Protein AF-A0A1C7MZ41-F1 (afdb_monomer)

Structure (mmCIF, N/CA/C/O backbone):
data_AF-A0A1C7MZ41-F1
#
_entry.id   AF-A0A1C7MZ41-F1
#
loop_
_atom_site.group_PDB
_atom_site.id
_atom_site.type_symbol
_atom_site.label_atom_id
_atom_site.label_alt_id
_atom_site.label_comp_id
_atom_site.label_asym_id
_atom_site.label_entity_id
_atom_site.label_seq_id
_atom_site.pdbx_PDB_ins_code
_atom_site.Cartn_x
_atom_site.Cartn_y
_atom_site.Cartn_z
_atom_site.occupancy
_atom_site.B_iso_or_equiv
_atom_site.auth_seq_id
_atom_site.auth_comp_id
_atom_site.auth_asym_id
_atom_site.auth_atom_id
_atom_site.pdbx_PDB_model_num
ATOM 1 N N . ASN A 1 1 ? 19.042 -14.635 2.822 1.00 81.94 1 ASN A N 1
ATOM 2 C CA . ASN A 1 1 ? 17.900 -14.000 3.527 1.00 81.94 1 ASN A CA 1
ATOM 3 C C . ASN A 1 1 ? 16.564 -14.672 3.212 1.00 81.94 1 ASN A C 1
ATOM 5 O O . ASN A 1 1 ? 16.225 -14.800 2.037 1.00 81.94 1 ASN A O 1
ATOM 9 N N . PRO A 1 2 ? 15.779 -15.072 4.234 1.00 91.94 2 PRO A N 1
ATOM 10 C CA . PRO A 1 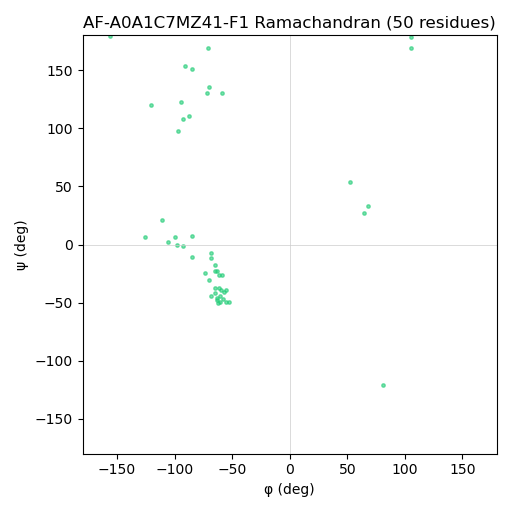2 ? 14.524 -15.825 4.069 1.00 91.94 2 PRO A CA 1
ATOM 11 C C . PRO 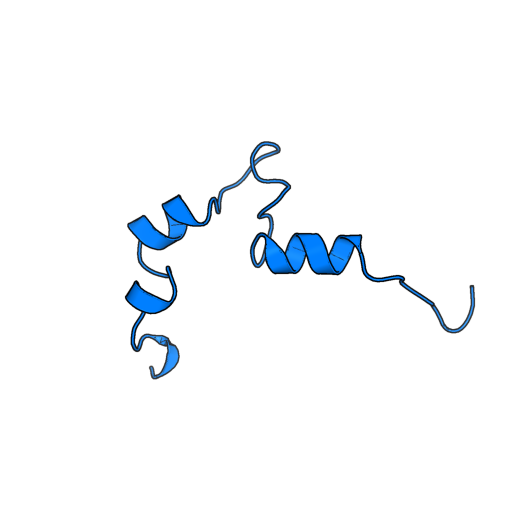A 1 2 ? 13.431 -15.066 3.294 1.00 91.94 2 PRO A C 1
ATOM 13 O O . PRO A 1 2 ? 12.574 -15.681 2.664 1.00 91.94 2 PRO A O 1
ATOM 16 N N . VAL A 1 3 ? 13.493 -13.732 3.253 1.00 95.56 3 VAL A N 1
ATOM 17 C CA . VAL A 1 3 ? 12.505 -12.863 2.586 1.00 95.56 3 VAL A CA 1
ATOM 18 C C . VAL A 1 3 ? 12.492 -12.960 1.057 1.00 95.56 3 VAL A C 1
ATOM 20 O O . VAL A 1 3 ? 11.561 -12.458 0.427 1.00 95.56 3 VAL A O 1
ATOM 23 N N . HIS A 1 4 ? 13.485 -13.598 0.431 1.00 96.19 4 HIS A N 1
ATOM 24 C CA . HIS A 1 4 ? 13.579 -13.739 -1.028 1.00 96.19 4 HIS A CA 1
ATOM 25 C C . HIS A 1 4 ? 13.103 -15.101 -1.557 1.00 96.19 4 HIS A C 1
ATOM 27 O O . HIS A 1 4 ? 13.178 -15.337 -2.758 1.00 96.19 4 HIS A O 1
ATOM 33 N N . LYS A 1 5 ? 12.538 -15.970 -0.710 1.00 96.44 5 LYS A N 1
ATOM 34 C CA . LYS A 1 5 ? 11.929 -17.236 -1.155 1.00 96.44 5 LYS A CA 1
ATOM 35 C C . LYS A 1 5 ? 10.633 -16.980 -1.935 1.00 96.44 5 LYS A C 1
ATOM 37 O O . LYS A 1 5 ? 9.826 -16.161 -1.504 1.00 96.44 5 LYS A O 1
ATOM 42 N N . ARG A 1 6 ? 10.410 -17.651 -3.066 1.00 96.25 6 ARG A N 1
ATOM 43 C CA . ARG A 1 6 ? 9.178 -17.546 -3.877 1.00 96.25 6 ARG A CA 1
ATOM 44 C C . ARG A 1 6 ? 8.779 -16.107 -4.254 1.00 96.25 6 ARG A C 1
ATOM 46 O O . ARG A 1 6 ? 7.712 -15.607 -3.887 1.00 96.25 6 ARG A O 1
ATOM 53 N N . ARG A 1 7 ? 9.692 -15.346 -4.866 1.00 96.88 7 ARG A N 1
ATOM 54 C CA . ARG A 1 7 ? 9.437 -13.939 -5.261 1.00 96.88 7 ARG A CA 1
ATOM 55 C C . ARG A 1 7 ? 8.453 -13.829 -6.421 1.00 96.88 7 ARG A C 1
ATOM 57 O O . ARG A 1 7 ? 7.730 -12.837 -6.498 1.00 96.88 7 ARG A O 1
ATOM 64 N N . GLU A 1 8 ? 8.439 -14.829 -7.287 1.00 95.38 8 GLU A N 1
ATOM 65 C CA . GLU A 1 8 ? 7.535 -15.007 -8.418 1.00 95.38 8 GLU A CA 1
ATOM 66 C C . GLU A 1 8 ? 6.076 -15.088 -7.959 1.00 95.38 8 GLU A C 1
ATOM 68 O O . GLU A 1 8 ? 5.268 -14.274 -8.400 1.00 95.38 8 GLU A O 1
ATOM 73 N N . ALA A 1 9 ? 5.770 -15.919 -6.956 1.00 95.69 9 ALA A N 1
ATOM 74 C CA . ALA A 1 9 ? 4.428 -16.018 -6.375 1.00 95.69 9 ALA A CA 1
ATOM 75 C C . ALA A 1 9 ? 3.963 -14.724 -5.672 1.00 95.69 9 ALA A C 1
ATOM 77 O O . ALA A 1 9 ? 2.771 -14.480 -5.517 1.00 95.69 9 ALA A O 1
ATOM 78 N N . ARG A 1 10 ? 4.904 -13.871 -5.245 1.00 94.62 10 ARG A N 1
ATOM 79 C CA . ARG A 1 10 ? 4.628 -12.609 -4.531 1.00 94.62 10 ARG A CA 1
ATOM 80 C C . ARG A 1 10 ? 4.650 -11.371 -5.435 1.00 94.62 10 ARG A C 1
ATOM 82 O O . ARG A 1 10 ? 4.483 -10.254 -4.948 1.00 94.62 10 ARG A O 1
ATOM 89 N N . GLY A 1 11 ? 4.914 -11.531 -6.734 1.00 94.69 11 GLY A N 1
ATOM 90 C CA . GLY A 1 11 ? 5.018 -10.411 -7.675 1.00 94.69 11 GLY A CA 1
ATOM 91 C C . GLY A 1 11 ? 6.192 -9.460 -7.389 1.00 94.69 11 GLY A C 1
ATOM 92 O O . GLY A 1 11 ? 6.124 -8.266 -7.697 1.00 94.69 11 GLY A O 1
ATOM 93 N N . LEU A 1 12 ? 7.268 -9.958 -6.769 1.00 94.75 12 LEU A N 1
ATOM 94 C CA . LEU A 1 12 ? 8.455 -9.165 -6.417 1.00 94.75 12 LEU A CA 1
ATOM 95 C C . LEU A 1 12 ? 9.554 -9.199 -7.489 1.00 94.75 12 LEU A C 1
ATOM 97 O O . LEU A 1 12 ? 10.588 -8.560 -7.301 1.00 94.75 12 LEU A O 1
ATOM 101 N N . THR A 1 13 ? 9.355 -9.931 -8.587 1.00 95.94 13 THR A N 1
ATOM 102 C CA . THR A 1 13 ? 10.205 -9.879 -9.789 1.00 95.94 13 THR A CA 1
ATOM 103 C C . THR A 1 13 ? 9.998 -8.560 -10.546 1.00 95.94 13 THR A C 1
ATOM 105 O O . THR A 1 13 ? 9.070 -7.806 -10.247 1.00 95.94 13 THR A O 1
ATOM 108 N N . ALA A 1 14 ? 10.842 -8.256 -11.538 1.00 95.12 14 ALA A N 1
ATOM 109 C CA . ALA A 1 14 ? 10.688 -7.049 -12.359 1.00 95.12 14 ALA A CA 1
ATOM 110 C C . ALA A 1 14 ? 9.317 -7.006 -13.065 1.00 95.12 14 ALA A C 1
ATOM 112 O O . ALA A 1 14 ? 8.592 -6.013 -12.970 1.00 95.12 14 ALA A O 1
ATOM 113 N N . VAL A 1 15 ? 8.922 -8.128 -13.676 1.00 96.38 15 VAL A N 1
ATOM 114 C CA . VAL A 1 15 ? 7.614 -8.301 -14.327 1.00 96.38 15 VAL A CA 1
ATOM 115 C C . VAL A 1 15 ? 6.475 -8.180 -13.312 1.00 96.38 15 VAL A C 1
ATOM 117 O O . VAL A 1 15 ? 5.528 -7.425 -13.530 1.00 96.38 15 VAL A O 1
ATOM 120 N N . GLY A 1 16 ? 6.596 -8.836 -12.152 1.00 95.19 16 GLY A N 1
ATOM 121 C CA . GLY A 1 16 ? 5.595 -8.751 -11.087 1.00 95.19 16 GLY A CA 1
ATOM 122 C C . GLY A 1 16 ? 5.419 -7.331 -10.540 1.00 95.19 16 GLY A C 1
ATOM 123 O O . GLY A 1 16 ? 4.301 -6.893 -10.280 1.00 95.19 16 GLY A O 1
ATOM 124 N N . LYS A 1 17 ? 6.505 -6.558 -10.417 1.00 93.75 17 LYS A N 1
ATOM 125 C C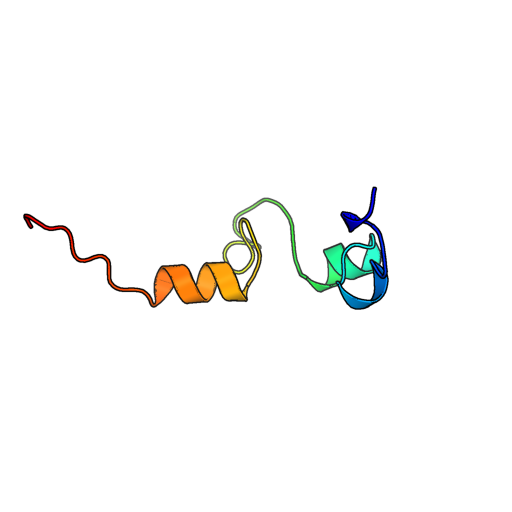A . LYS A 1 17 ? 6.450 -5.146 -10.011 1.00 93.75 17 LYS A CA 1
ATOM 126 C C . LYS A 1 17 ? 5.713 -4.285 -11.042 1.00 93.75 17 LYS A C 1
ATOM 128 O O . LYS A 1 17 ? 4.909 -3.446 -10.634 1.00 9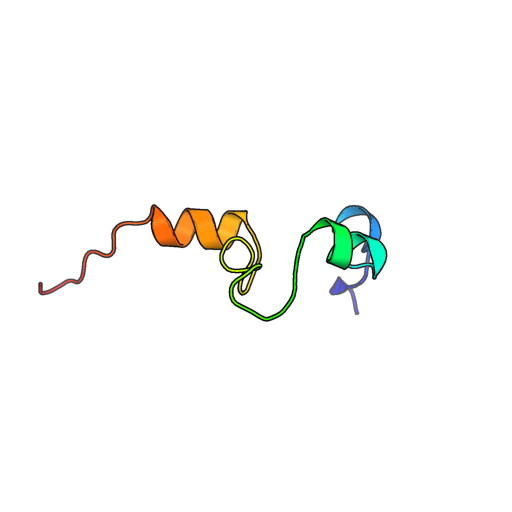3.75 17 LYS A O 1
ATOM 133 N N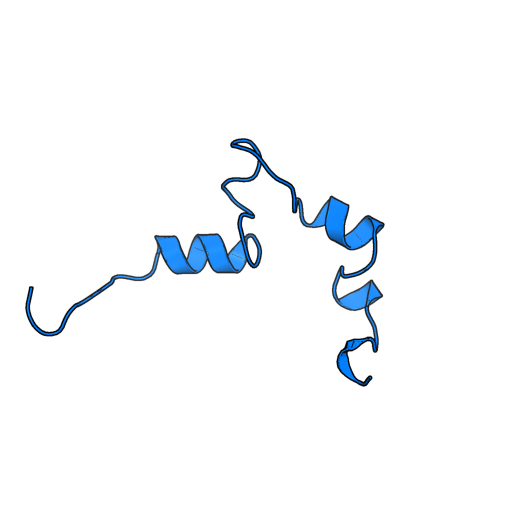 . LYS A 1 18 ? 5.959 -4.505 -12.342 1.00 93.56 18 LYS A N 1
ATOM 134 C CA . LYS A 1 18 ? 5.268 -3.804 -13.439 1.00 93.56 18 LYS A CA 1
ATOM 135 C C . LYS A 1 18 ? 3.769 -4.114 -13.431 1.00 93.56 18 LYS A C 1
ATOM 137 O O . LYS A 1 18 ? 2.970 -3.185 -13.441 1.00 93.56 18 LYS A O 1
ATOM 142 N N . SER A 1 19 ? 3.401 -5.392 -13.309 1.00 94.25 19 SER A N 1
ATOM 143 C CA . SER A 1 19 ? 2.000 -5.841 -13.227 1.00 94.25 19 SER A CA 1
ATOM 144 C C . SER A 1 19 ? 1.253 -5.242 -12.024 1.00 94.25 19 SER A C 1
ATOM 146 O O . SER A 1 19 ? 0.124 -4.777 -12.152 1.00 94.25 19 SER A O 1
ATOM 148 N N . ARG A 1 20 ? 1.911 -5.127 -10.862 1.00 93.94 20 ARG A N 1
ATOM 149 C CA . ARG A 1 20 ? 1.339 -4.469 -9.670 1.00 93.94 20 ARG A CA 1
ATOM 150 C C . ARG A 1 20 ? 1.159 -2.949 -9.803 1.00 93.94 20 ARG A C 1
ATOM 152 O O . ARG A 1 20 ? 0.596 -2.334 -8.898 1.00 93.94 20 ARG A O 1
ATOM 159 N N . GLY A 1 21 ? 1.645 -2.335 -10.883 1.00 93.56 21 GLY A N 1
ATOM 160 C CA . GLY A 1 21 ? 1.456 -0.912 -11.161 1.00 93.56 21 GLY A CA 1
ATOM 161 C C . GLY A 1 21 ? 2.192 0.010 -10.188 1.00 93.56 21 GLY A C 1
ATOM 162 O O . GLY A 1 21 ? 1.681 1.073 -9.856 1.00 93.56 21 GLY A O 1
ATOM 163 N N . HIS A 1 22 ? 3.362 -0.382 -9.679 1.00 92.38 22 HIS A N 1
ATOM 164 C CA . HIS A 1 22 ? 4.155 0.472 -8.789 1.00 92.38 22 HIS A CA 1
ATOM 165 C C . HIS A 1 22 ? 5.090 1.387 -9.576 1.00 92.38 22 HIS A C 1
ATOM 167 O O . HIS A 1 22 ? 6.094 0.926 -10.123 1.00 92.38 22 HIS A O 1
ATOM 173 N N . ASN A 1 23 ? 4.806 2.688 -9.571 1.00 92.81 23 ASN A N 1
ATOM 174 C CA . ASN A 1 23 ? 5.692 3.707 -10.126 1.00 92.81 23 ASN A CA 1
ATOM 175 C C . ASN A 1 23 ? 5.421 5.082 -9.475 1.00 92.81 23 ASN A C 1
ATOM 177 O O . ASN A 1 23 ? 4.575 5.202 -8.586 1.00 92.81 23 ASN A O 1
ATOM 181 N N . LYS A 1 24 ? 6.174 6.109 -9.874 1.00 92.81 24 LYS A N 1
ATOM 182 C CA . LYS A 1 24 ? 6.050 7.493 -9.396 1.00 92.81 24 LYS A CA 1
ATOM 183 C C . LYS A 1 24 ? 5.088 8.303 -10.276 1.00 92.81 24 LYS A C 1
ATOM 185 O O . LYS A 1 24 ? 4.949 8.030 -11.463 1.00 92.81 24 LYS A O 1
ATOM 190 N N . GLY A 1 25 ? 4.474 9.334 -9.694 1.00 94.75 25 GLY A N 1
ATOM 191 C CA . GLY A 1 25 ? 3.611 10.292 -10.397 1.00 94.75 25 GLY A CA 1
ATOM 192 C C . GLY A 1 25 ? 2.113 10.103 -10.141 1.00 94.75 25 GLY A C 1
ATOM 193 O O . GLY A 1 25 ? 1.676 9.101 -9.572 1.00 94.75 25 GLY A O 1
ATOM 194 N N . HIS A 1 26 ? 1.319 11.085 -10.575 1.00 94.38 26 HIS A N 1
ATOM 195 C CA . HIS A 1 26 ? -0.129 11.157 -10.324 1.00 94.38 26 HIS A CA 1
ATOM 196 C C . HIS A 1 26 ? -0.917 9.977 -10.924 1.00 94.38 26 HIS A C 1
ATOM 198 O O . HIS A 1 26 ? -1.946 9.573 -10.385 1.00 94.38 26 HIS A O 1
ATOM 204 N N . ARG A 1 27 ? -0.399 9.350 -11.989 1.00 95.06 27 ARG A N 1
ATOM 205 C CA . ARG A 1 27 ? -0.994 8.153 -12.612 1.00 95.06 27 ARG A CA 1
ATOM 206 C C . ARG A 1 27 ? -0.999 6.920 -11.693 1.00 95.06 27 ARG A C 1
ATOM 208 O O . ARG A 1 27 ? -1.769 5.997 -11.924 1.00 95.06 27 ARG A O 1
ATOM 215 N N . PHE A 1 28 ? -0.194 6.909 -10.627 1.00 95.25 28 PHE A N 1
ATOM 216 C CA . PHE A 1 28 ? -0.028 5.763 -9.720 1.00 95.25 28 PHE A CA 1
ATOM 217 C C . PHE A 1 28 ? -0.622 6.008 -8.324 1.00 95.25 28 PHE A C 1
ATOM 219 O O . PHE A 1 28 ? -0.284 5.335 -7.351 1.00 95.25 28 PHE A O 1
ATOM 226 N N . ASN A 1 29 ? -1.555 6.957 -8.204 1.00 93.81 29 ASN A N 1
ATOM 227 C CA . ASN A 1 29 ? -2.190 7.310 -6.930 1.00 93.81 29 ASN A CA 1
ATOM 228 C C . ASN A 1 29 ? -2.916 6.138 -6.249 1.00 93.81 29 ASN A C 1
ATOM 230 O O . ASN A 1 29 ? -3.055 6.135 -5.026 1.00 93.81 29 ASN A O 1
ATOM 234 N N . ASN A 1 30 ? -3.367 5.145 -7.019 1.00 92.94 30 ASN A N 1
ATOM 235 C CA . ASN A 1 30 ? -4.082 3.974 -6.506 1.00 92.94 30 ASN A CA 1
ATOM 236 C C . ASN A 1 30 ? -3.161 2.852 -6.012 1.00 92.94 30 ASN A C 1
ATOM 238 O O . ASN A 1 30 ? -3.643 1.922 -5.377 1.00 92.94 30 ASN A O 1
ATOM 242 N N . THR A 1 31 ? -1.859 2.927 -6.284 1.00 94.94 31 THR A N 1
ATOM 243 C CA . THR A 1 31 ? -0.850 1.919 -5.908 1.00 94.94 31 THR A CA 1
ATOM 244 C C . THR A 1 31 ? 0.314 2.525 -5.118 1.00 94.94 31 THR A C 1
ATOM 246 O O . THR A 1 31 ? 1.294 1.836 -4.818 1.00 94.94 31 THR A O 1
ATOM 249 N N . LYS A 1 32 ? 0.210 3.812 -4.758 1.00 88.62 32 LYS A N 1
ATOM 250 C CA . LYS A 1 32 ? 1.233 4.575 -4.038 1.00 88.62 32 LYS A CA 1
ATOM 251 C C . LYS A 1 32 ? 1.558 3.921 -2.688 1.00 88.62 32 LYS A C 1
ATOM 253 O O . LYS A 1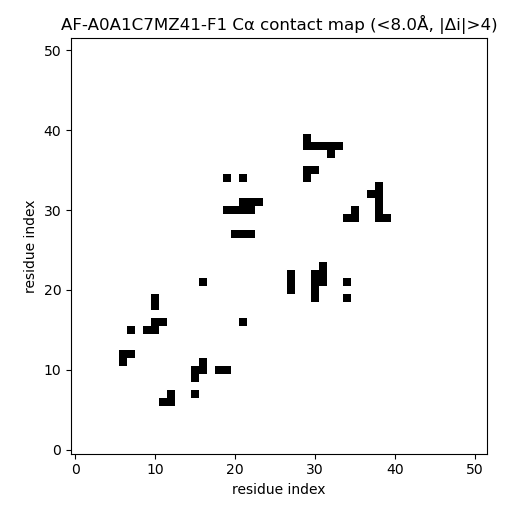 32 ? 0.662 3.625 -1.897 1.00 88.62 32 LYS A O 1
ATOM 258 N N . GLY A 1 33 ? 2.852 3.727 -2.422 1.00 86.94 33 GLY A N 1
ATOM 259 C CA . GLY A 1 33 ? 3.352 3.053 -1.222 1.00 86.94 33 GLY A CA 1
ATOM 260 C C . GLY A 1 33 ? 3.302 1.530 -1.352 1.00 86.94 33 GLY A C 1
ATOM 261 O O . GLY A 1 33 ? 3.910 0.953 -2.250 1.00 86.94 33 GLY A O 1
ATOM 262 N N . SER A 1 34 ? 2.572 0.878 -0.450 1.00 86.62 34 SER A N 1
ATOM 263 C CA . SER A 1 34 ? 2.524 -0.583 -0.279 1.00 86.62 34 SER A CA 1
ATOM 264 C C . SER A 1 34 ? 1.536 -1.314 -1.205 1.00 86.62 34 SER A C 1
ATOM 266 O O . SER A 1 34 ? 1.366 -2.526 -1.093 1.00 86.62 34 SER A O 1
ATOM 268 N N . GLY A 1 35 ? 0.928 -0.608 -2.165 1.00 91.69 35 GLY A N 1
ATOM 269 C CA . GLY A 1 35 ? 0.116 -1.186 -3.241 1.00 91.69 35 GLY A CA 1
ATOM 270 C C . GLY A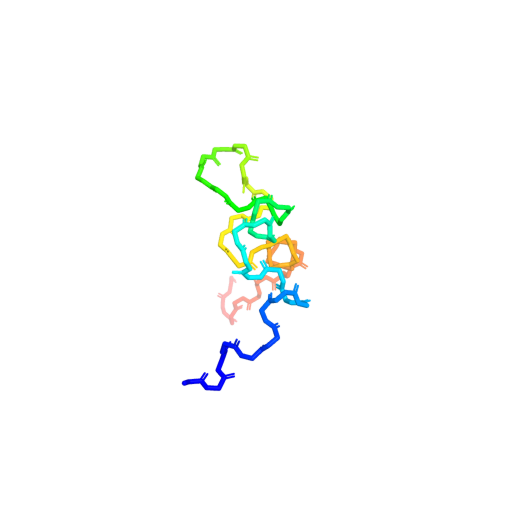 1 35 ? -1.388 -0.997 -3.067 1.00 91.69 35 GLY A C 1
ATOM 271 O O . GLY A 1 35 ? -1.859 -0.434 -2.080 1.00 91.69 35 GLY A O 1
ATOM 272 N N . ARG A 1 36 ? -2.159 -1.491 -4.045 1.00 94.44 36 ARG A N 1
ATOM 273 C CA . ARG A 1 36 ? -3.595 -1.192 -4.204 1.00 94.44 36 ARG A CA 1
ATOM 274 C C . ARG A 1 36 ? -4.430 -1.433 -2.950 1.00 94.44 36 ARG A C 1
ATOM 276 O O . ARG A 1 36 ? -5.191 -0.565 -2.532 1.00 94.44 36 ARG A O 1
ATOM 283 N N . ARG A 1 37 ? -4.282 -2.609 -2.333 1.00 94.81 37 ARG A N 1
ATOM 284 C CA . ARG A 1 37 ? -5.066 -2.990 -1.148 1.00 94.81 37 ARG A CA 1
ATOM 285 C C . ARG A 1 37 ? -4.752 -2.104 0.056 1.00 94.81 37 ARG A C 1
ATOM 287 O O . ARG A 1 37 ? -5.662 -1.762 0.804 1.00 94.81 37 ARG A O 1
ATOM 294 N N . ALA A 1 38 ? -3.490 -1.712 0.229 1.00 94.69 38 ALA A N 1
ATOM 295 C CA . ALA A 1 38 ? -3.087 -0.816 1.306 1.00 94.69 38 ALA A CA 1
ATOM 296 C C . ALA A 1 38 ? -3.654 0.595 1.096 1.00 94.69 38 ALA A C 1
ATOM 298 O O . ALA A 1 38 ? -4.215 1.177 2.024 1.00 94.69 38 ALA A O 1
ATOM 299 N N . THR A 1 39 ? -3.587 1.115 -0.135 1.00 95.19 39 THR A N 1
ATOM 300 C CA . THR A 1 39 ? -4.192 2.405 -0.489 1.00 95.19 39 THR A CA 1
ATOM 301 C C . THR A 1 39 ? -5.707 2.397 -0.276 1.00 95.19 39 THR A C 1
ATOM 303 O O . THR A 1 39 ? -6.233 3.343 0.309 1.00 95.19 39 THR A O 1
ATOM 306 N N . TRP A 1 40 ? -6.398 1.332 -0.698 1.00 95.38 40 TRP A N 1
ATOM 307 C CA . TRP A 1 40 ? -7.837 1.169 -0.479 1.00 95.38 40 TRP A CA 1
ATOM 308 C C . TRP A 1 40 ? -8.174 1.114 1.012 1.00 95.38 40 TRP A C 1
ATOM 310 O O . TRP A 1 40 ? -8.999 1.901 1.462 1.00 95.38 40 TRP A O 1
ATOM 320 N N . LYS A 1 41 ? -7.486 0.272 1.797 1.00 96.06 41 LYS A N 1
ATOM 321 C CA . LYS A 1 41 ? -7.724 0.161 3.244 1.00 96.06 41 LYS A CA 1
ATOM 322 C C . LYS A 1 41 ? -7.585 1.526 3.920 1.00 96.06 41 LYS A C 1
ATOM 324 O O . LYS A 1 41 ? -8.513 1.959 4.581 1.00 96.06 41 LYS A O 1
ATOM 329 N N . ARG A 1 42 ? -6.493 2.256 3.662 1.00 94.25 42 ARG A N 1
ATOM 330 C CA . ARG A 1 42 ? -6.269 3.597 4.229 1.00 94.25 42 ARG A CA 1
AT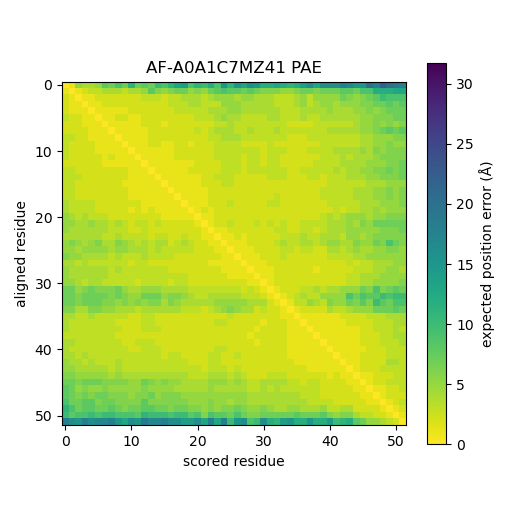OM 331 C C . ARG A 1 42 ? -7.408 4.580 3.928 1.00 94.25 42 ARG A C 1
ATOM 333 O O . ARG A 1 42 ? -7.738 5.379 4.789 1.00 94.25 42 ARG A O 1
ATOM 340 N N . ARG A 1 43 ? -7.977 4.550 2.716 1.00 94.25 43 ARG A N 1
ATOM 341 C CA . ARG A 1 43 ? -9.085 5.442 2.319 1.00 94.25 43 ARG A CA 1
ATOM 342 C C . ARG A 1 43 ? -10.425 5.061 2.957 1.00 94.25 43 ARG A C 1
ATOM 344 O O . ARG A 1 43 ? -11.276 5.926 3.086 1.00 94.25 43 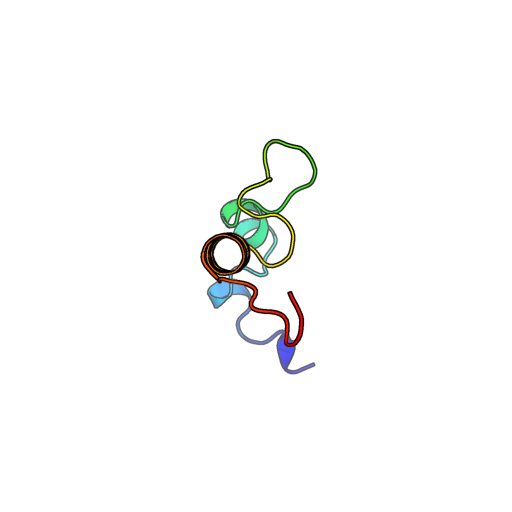ARG A O 1
ATOM 351 N N . ASN A 1 44 ? -10.599 3.795 3.335 1.00 96.19 44 ASN A N 1
ATOM 352 C CA . ASN A 1 44 ? -11.850 3.261 3.884 1.00 96.19 44 ASN A CA 1
ATOM 353 C C . ASN A 1 44 ? -11.781 3.014 5.402 1.00 96.19 44 ASN A C 1
ATOM 355 O O . ASN A 1 44 ? -12.728 2.504 5.989 1.00 96.19 44 ASN A O 1
ATOM 359 N N . THR A 1 45 ? -10.662 3.340 6.051 1.00 96.56 45 THR A N 1
ATOM 360 C CA . THR A 1 45 ? -10.523 3.272 7.508 1.00 96.56 45 THR A CA 1
ATOM 361 C C . THR A 1 45 ? -10.817 4.640 8.116 1.00 96.56 45 THR A C 1
ATOM 363 O O . THR A 1 45 ? -10.145 5.621 7.799 1.00 96.56 45 THR A O 1
ATOM 366 N N . LEU A 1 46 ? -11.792 4.697 9.026 1.00 96.56 46 LEU A N 1
ATOM 367 C CA . LEU A 1 46 ? -12.100 5.896 9.801 1.00 96.56 46 LEU A CA 1
ATOM 368 C C . LEU A 1 46 ? -11.008 6.154 10.851 1.00 96.56 46 LEU A C 1
ATOM 370 O O . LEU A 1 46 ? -10.639 5.261 11.610 1.00 96.56 46 LEU A O 1
ATOM 374 N N . SER A 1 47 ? -10.502 7.388 10.914 1.00 95.44 47 SER A N 1
ATOM 375 C CA . SER A 1 47 ? -9.535 7.806 11.936 1.00 95.44 47 SER A CA 1
ATOM 376 C C . SER A 1 47 ? -10.244 8.521 13.090 1.00 95.44 47 SER A C 1
ATOM 378 O O . SER A 1 47 ? -10.527 9.721 13.017 1.00 95.44 47 SER A O 1
ATOM 380 N N . LEU A 1 48 ? -10.520 7.783 14.166 1.00 96.06 48 LEU A N 1
ATOM 381 C CA . LEU A 1 48 ? -11.082 8.303 15.414 1.00 96.06 48 LEU A CA 1
ATOM 382 C C . LEU A 1 48 ? -9.939 8.648 16.377 1.00 96.06 48 LEU A C 1
ATOM 384 O O . LEU A 1 48 ? -9.252 7.758 16.873 1.00 96.06 48 LEU A O 1
ATOM 388 N N . ARG A 1 49 ? -9.689 9.943 16.604 1.00 95.38 49 ARG A N 1
ATOM 389 C CA . ARG A 1 49 ? -8.705 10.387 17.606 1.00 95.38 49 ARG A CA 1
ATOM 390 C C . ARG A 1 49 ? -9.399 10.438 18.968 1.00 95.38 49 ARG A C 1
ATOM 392 O O . ARG A 1 49 ? -10.600 10.671 19.021 1.00 95.38 49 ARG A O 1
ATOM 399 N N . ARG A 1 50 ? -8.639 10.228 20.048 1.00 93.62 50 ARG A N 1
ATOM 400 C CA . ARG A 1 50 ? -9.161 10.202 21.429 1.00 93.62 50 ARG A CA 1
ATOM 401 C C . ARG A 1 50 ? -9.882 11.497 21.810 1.00 93.62 50 ARG A C 1
ATOM 403 O O . ARG A 1 50 ? -10.929 11.444 22.436 1.00 93.62 50 ARG A O 1
ATOM 410 N N . TYR A 1 51 ? -9.317 12.625 21.399 1.00 93.25 51 TYR A N 1
ATOM 411 C CA . TYR A 1 51 ? -9.920 13.945 21.515 1.00 93.25 51 TYR A CA 1
ATOM 412 C C . TYR A 1 51 ? -10.034 14.497 20.093 1.00 93.25 51 TYR A C 1
ATOM 414 O O . TYR A 1 51 ? -9.028 14.548 19.370 1.00 93.25 51 TYR A O 1
ATOM 422 N N . ARG A 1 52 ? -11.261 14.790 19.664 1.00 75.25 52 ARG A N 1
ATOM 423 C CA . ARG A 1 52 ? -11.597 15.343 18.350 1.00 75.25 52 ARG A CA 1
ATOM 424 C C . ARG A 1 52 ? -12.485 16.552 18.531 1.00 75.25 52 ARG A C 1
ATOM 426 O O . ARG A 1 52 ? -13.390 16.454 19.382 1.00 75.25 52 ARG A O 1
#

InterPro domains:
  IPR000439 Large ribosomal subunit protein eL15 [PF00827] (1-38)
  IPR000439 Large ribosomal subunit protein eL15 [PTHR11847] (1-52)
  IPR012678 Ribosomal protein uL23/eL15/eS24 core domain superfamily [SSF54189] (1-43)
  IPR024794 Large ribosomal subunit protein eL15 core domain superfamily [G3DSA:3.40.1120.10] (1-52)

pLDDT: mean 93.7, std 3.74, range [75.25, 96.88]

Organism: NCBI:txid101091

Solvent-accessible surface area (backbone atoms only — not comparable to full-atom values): 3380 Å² total; per-residue (Å²): 120,82,88,64,63,69,35,73,87,68,33,68,39,77,67,31,35,58,74,62,46,65,61,85,62,82,92,19,66,62,18,49,84,89,22,46,68,53,42,50,49,62,75,72,52,84,86,83,60,97,78,125

Nearest PDB structures (foldseek):
  8fl4-assembly1_L9  TM=9.603E-01  e=3.983E-05  Homo sapiens
  8q87-assembly1_BN  TM=9.628E-01  e=5.198E-05  Gallus gallus
  9cai-assembly1_CN  TM=9.587E-01  e=1.724E-04  Caenorhabditis elegans
  6zu5-assembly1_LN0  TM=9.641E-01  e=1.724E-04  Paranosema locustae
  8p5d-assembly1_LN0  TM=9.308E-01  e=1.724E-04  Spraguea lophii 42_110

Mean predicted aligned error: 3.57 Å

Sequence (52 aa):
NPVHKRREARGLTAVGKKSRGHNKGHRFNNTKGSGRRATWKRRNTLSLRRYR

Foldseek 3Di:
DVVPPPCVVVLNDPNSCVVQQDDDDPVSQCQPDPGNVVSVCVVPDDDDDPPD

Secondary structure (DSSP, 8-state):
-GGGTTTTTTT-SHHHHHHTT--SSGGGTTTTTT-HHHHHHHHHS----S--

Radius of gyration: 15.0 Å; Cα contacts (8 Å, |Δi|>4): 33; chains: 1; bounding box: 30×33×36 Å